Protein AF-A0A497DQ21-F1 (afdb_monomer_lite)

Secondary structure (DSSP, 8-state):
-HHHHHHHHHHIIIIIHHHTTTTSS-SSHHHHHHHHHHHHHHHHHHHS-----HHHHHHHHHHHHHHHHHHHGGGGGSSTT--HHHHHHHHHHHHHHHHHHHHHHHHHHHHTT--

Structure (mmCIF, N/CA/C/O backbone):
data_AF-A0A497DQ21-F1
#
_entry.id   AF-A0A497DQ21-F1
#
loop_
_atom_site.group_PDB
_atom_site.id
_atom_site.type_symbol
_atom_site.label_atom_id
_atom_site.label_alt_id
_atom_site.label_comp_id
_atom_site.label_asym_id
_atom_site.label_entity_id
_atom_site.label_seq_id
_atom_site.pdbx_PDB_ins_code
_atom_site.Cartn_x
_atom_site.Cartn_y
_atom_site.Cartn_z
_atom_site.occupancy
_atom_site.B_iso_or_equiv
_atom_site.auth_seq_id
_atom_site.auth_comp_id
_atom_site.auth_asym_id
_atom_site.auth_atom_id
_atom_site.pdbx_PDB_model_num
ATOM 1 N N . ARG A 1 1 ? -1.006 -3.015 -18.270 1.00 82.38 1 ARG A N 1
ATOM 2 C CA . ARG A 1 1 ? -0.574 -3.745 -17.048 1.00 82.38 1 ARG A CA 1
ATOM 3 C C . ARG A 1 1 ? -0.766 -2.904 -15.782 1.00 82.38 1 ARG A C 1
ATOM 5 O O . ARG A 1 1 ? -1.427 -3.389 -14.883 1.00 82.38 1 ARG A O 1
ATOM 12 N N . ALA A 1 2 ? -0.324 -1.639 -15.740 1.00 91.06 2 ALA A N 1
ATOM 13 C CA . ALA A 1 2 ? -0.552 -0.740 -14.593 1.00 91.06 2 ALA A CA 1
ATOM 14 C C . ALA A 1 2 ? -2.019 -0.663 -14.116 1.00 91.06 2 ALA A C 1
ATOM 16 O O . ALA A 1 2 ? -2.289 -0.788 -12.927 1.00 91.06 2 ALA A O 1
ATOM 17 N N . SER A 1 3 ? -2.972 -0.527 -15.046 1.00 93.12 3 SER A N 1
ATOM 18 C CA . SER A 1 3 ? -4.409 -0.536 -14.736 1.00 93.12 3 SER A CA 1
ATOM 19 C C . SER A 1 3 ? -4.869 -1.828 -14.059 1.00 93.12 3 SER A C 1
ATOM 21 O O . SER A 1 3 ? -5.661 -1.770 -13.130 1.00 93.12 3 SER A O 1
ATOM 23 N N . LEU A 1 4 ? -4.343 -2.982 -14.478 1.00 94.00 4 LEU A N 1
ATOM 24 C CA . LEU A 1 4 ? -4.663 -4.282 -13.888 1.00 94.00 4 LEU A CA 1
ATOM 25 C C . LEU A 1 4 ? -4.162 -4.359 -12.444 1.00 94.00 4 LEU A C 1
ATOM 27 O O . LEU A 1 4 ? -4.913 -4.773 -11.571 1.00 94.00 4 LEU A O 1
ATOM 31 N N . TYR A 1 5 ? -2.936 -3.906 -12.172 1.00 95.25 5 TYR A N 1
ATOM 32 C CA . TYR A 1 5 ? -2.379 -3.912 -10.814 1.00 95.25 5 TYR A CA 1
ATOM 33 C C . TYR A 1 5 ? -3.127 -2.959 -9.880 1.00 95.25 5 TYR A C 1
ATOM 35 O O . TYR A 1 5 ? -3.423 -3.326 -8.7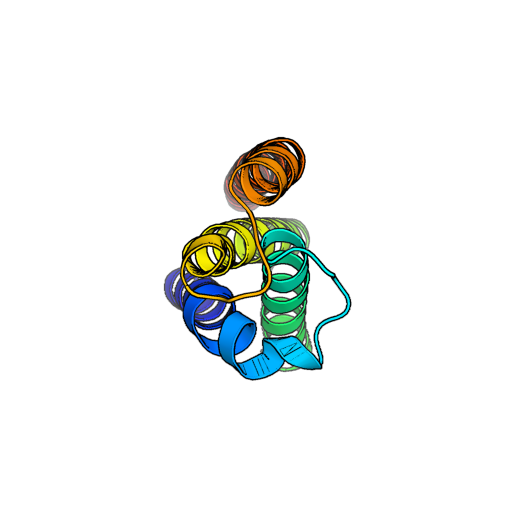46 1.00 95.25 5 TYR A O 1
ATOM 43 N N . LEU A 1 6 ? -3.506 -1.773 -10.369 1.00 96.31 6 LEU A N 1
ATOM 44 C CA . LEU A 1 6 ? -4.358 -0.852 -9.614 1.00 96.31 6 LEU A CA 1
ATOM 45 C C . LEU A 1 6 ? -5.749 -1.431 -9.357 1.00 96.31 6 LEU A C 1
ATOM 47 O O . LEU A 1 6 ? -6.236 -1.337 -8.235 1.00 96.31 6 LEU A O 1
ATOM 51 N N . LEU A 1 7 ? -6.377 -2.047 -10.362 1.00 97.50 7 LEU A N 1
ATOM 52 C CA . LEU A 1 7 ? -7.673 -2.707 -10.192 1.00 97.50 7 LEU A CA 1
ATOM 53 C C . LEU A 1 7 ? -7.579 -3.865 -9.198 1.00 97.50 7 LEU A C 1
ATOM 55 O O . LEU A 1 7 ? -8.448 -3.997 -8.346 1.00 97.50 7 LEU A O 1
ATOM 59 N N . ALA A 1 8 ? -6.515 -4.665 -9.249 1.00 96.62 8 ALA A N 1
ATOM 60 C CA . ALA A 1 8 ? -6.295 -5.748 -8.300 1.00 96.62 8 ALA A CA 1
ATOM 61 C C . ALA A 1 8 ? -6.118 -5.226 -6.866 1.00 96.62 8 ALA A C 1
ATOM 63 O O . ALA A 1 8 ? -6.749 -5.750 -5.951 1.00 96.62 8 ALA A O 1
ATOM 64 N N . ALA A 1 9 ? -5.336 -4.159 -6.670 1.00 97.12 9 ALA A N 1
ATOM 65 C CA . ALA A 1 9 ? -5.201 -3.494 -5.373 1.00 97.12 9 ALA A CA 1
ATOM 66 C C . ALA A 1 9 ? -6.538 -2.908 -4.887 1.00 97.12 9 ALA A C 1
ATOM 68 O O . ALA A 1 9 ? -6.913 -3.054 -3.724 1.00 97.12 9 ALA A O 1
ATOM 69 N N . TYR A 1 10 ? -7.305 -2.296 -5.791 1.00 97.69 10 TYR A N 1
ATOM 70 C CA . TYR A 1 10 ? -8.634 -1.783 -5.481 1.00 97.69 10 TYR A CA 1
ATOM 71 C C . TYR A 1 10 ? -9.575 -2.900 -5.018 1.00 97.69 10 TYR A C 1
ATOM 73 O O . TYR A 1 10 ? -10.154 -2.803 -3.938 1.00 97.69 10 TYR A O 1
ATOM 81 N N . ILE A 1 11 ? -9.678 -3.990 -5.788 1.00 97.19 11 ILE A N 1
ATOM 82 C CA . ILE A 1 11 ? -10.506 -5.155 -5.448 1.00 97.19 11 ILE A CA 1
ATOM 83 C C . ILE A 1 11 ? -10.036 -5.775 -4.124 1.00 97.19 11 ILE A C 1
ATOM 85 O O . ILE A 1 11 ? -10.858 -6.145 -3.282 1.00 97.19 11 ILE A O 1
ATOM 89 N N . SER A 1 12 ? -8.721 -5.829 -3.902 1.00 96.12 12 SER A N 1
ATOM 90 C CA . SER A 1 12 ? -8.131 -6.329 -2.663 1.00 96.12 12 SER A CA 1
ATOM 91 C C . SER A 1 12 ? -8.613 -5.556 -1.434 1.00 96.12 12 SER A C 1
ATOM 93 O O . SER A 1 12 ? -9.124 -6.150 -0.486 1.00 96.12 12 SER A O 1
ATOM 95 N N . GLY A 1 13 ? -8.480 -4.228 -1.445 1.00 93.81 13 GLY A N 1
ATOM 96 C CA . GLY A 1 13 ? -8.880 -3.392 -0.313 1.00 93.81 13 GLY A CA 1
ATOM 97 C C . GLY A 1 13 ? -10.391 -3.243 -0.158 1.00 93.81 13 GLY A C 1
ATOM 98 O O . GLY A 1 13 ? -10.907 -3.334 0.954 1.00 93.81 13 GLY A O 1
ATOM 99 N N . ALA A 1 14 ? -11.103 -3.027 -1.266 1.00 93.88 14 ALA A N 1
ATOM 100 C CA . ALA A 1 14 ? -12.527 -2.701 -1.250 1.00 93.88 14 ALA A CA 1
ATOM 101 C C . ALA A 1 14 ? -13.440 -3.928 -1.090 1.00 93.88 14 ALA A C 1
ATOM 103 O O . ALA A 1 14 ? -14.536 -3.782 -0.558 1.00 93.88 14 ALA A O 1
ATOM 104 N N . PHE A 1 15 ? -13.009 -5.122 -1.518 1.00 93.38 15 PHE A N 1
ATOM 105 C CA . PHE A 1 15 ? -13.854 -6.326 -1.506 1.00 93.38 15 PHE A CA 1
ATOM 106 C C . PHE A 1 15 ? -13.225 -7.496 -0.746 1.00 93.38 15 PHE A C 1
ATOM 108 O O . PHE A 1 15 ? -13.872 -8.056 0.135 1.00 93.38 15 PHE A O 1
ATOM 115 N N . LEU A 1 16 ? -11.969 -7.867 -1.024 1.00 90.94 16 LEU A N 1
ATOM 116 C CA . LEU A 1 16 ? -11.352 -9.012 -0.332 1.00 90.94 16 LEU A CA 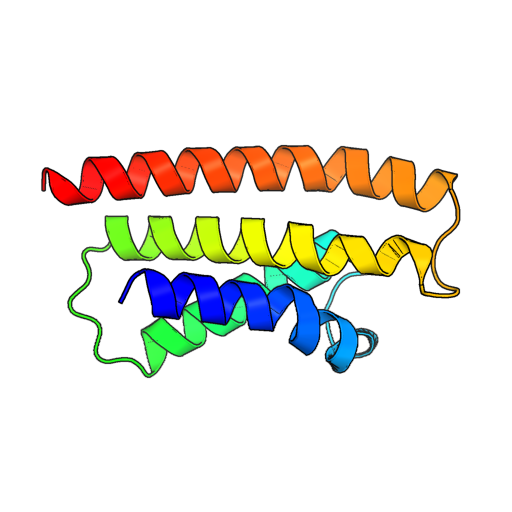1
ATOM 117 C C . LEU A 1 16 ? -11.110 -8.732 1.153 1.00 90.94 16 LEU A C 1
ATOM 119 O O . LEU A 1 16 ? -11.359 -9.603 1.980 1.00 90.94 16 LEU A O 1
ATOM 123 N N . SER A 1 17 ? -10.650 -7.530 1.506 1.00 90.94 17 SER A N 1
ATOM 124 C CA . SER A 1 17 ? -10.400 -7.161 2.902 1.00 90.94 17 SER A CA 1
ATOM 125 C C . SER A 1 17 ? -11.654 -7.266 3.789 1.00 90.94 17 SER A C 1
ATOM 127 O O . SER A 1 17 ? -11.562 -7.939 4.819 1.00 90.94 17 SER A O 1
ATOM 129 N N . PRO A 1 18 ? -12.829 -6.700 3.418 1.00 86.62 18 PRO A N 1
ATOM 130 C CA . PRO A 1 18 ? -14.066 -6.893 4.180 1.00 86.62 18 PRO A CA 1
ATOM 131 C C . PRO A 1 18 ? -14.603 -8.338 4.126 1.00 86.62 18 PRO A C 1
ATOM 133 O O . PRO A 1 18 ? -15.136 -8.827 5.121 1.00 86.62 18 PRO A O 1
ATOM 136 N N . LEU A 1 19 ? -14.433 -9.055 3.008 1.00 88.25 19 LEU A N 1
ATOM 137 C CA . LEU A 1 19 ? -14.876 -10.452 2.883 1.00 88.25 19 LEU A CA 1
ATOM 138 C C . LEU A 1 19 ? -14.078 -11.398 3.799 1.00 88.25 19 LEU A C 1
ATOM 140 O O . LEU A 1 19 ? -14.628 -12.339 4.366 1.00 88.25 19 LEU A O 1
ATOM 144 N N . LEU A 1 20 ? -12.781 -11.131 3.970 1.00 83.88 20 LEU A N 1
ATOM 145 C CA . LEU A 1 20 ? -11.843 -11.957 4.737 1.00 83.88 20 LEU A CA 1
ATOM 146 C C . LEU A 1 20 ? -11.562 -11.406 6.143 1.00 83.88 20 LEU A C 1
ATOM 148 O O . LEU A 1 20 ? -10.578 -11.797 6.776 1.00 83.88 20 LEU A O 1
ATOM 152 N N . LEU A 1 21 ? -12.416 -10.519 6.669 1.00 73.19 21 LEU A N 1
ATOM 153 C CA . LEU A 1 21 ? -12.221 -9.911 7.991 1.00 73.19 21 LEU A CA 1
ATOM 154 C C . LEU A 1 21 ? -11.921 -10.905 9.123 1.00 73.19 21 LEU A C 1
ATOM 156 O O . LEU A 1 21 ? -11.041 -10.566 9.918 1.00 73.19 21 LEU A O 1
ATOM 160 N N . PRO A 1 22 ? -12.580 -12.075 9.257 1.00 76.38 22 PRO A N 1
ATOM 161 C CA . PRO A 1 22 ? -12.265 -12.992 10.352 1.00 76.38 22 PRO A CA 1
ATOM 162 C C . PRO A 1 22 ? -10.926 -13.723 10.179 1.00 76.38 22 PRO A C 1
ATOM 164 O O . PRO A 1 22 ? -10.372 -14.190 11.168 1.00 76.38 22 PRO A O 1
ATOM 167 N N . LEU A 1 23 ? -10.393 -13.813 8.955 1.00 81.62 23 LEU A N 1
ATOM 168 C CA . LEU A 1 23 ? -9.177 -14.578 8.662 1.00 81.62 23 LEU A CA 1
ATOM 169 C C . LEU A 1 23 ? -7.903 -13.721 8.654 1.00 81.62 23 LEU A C 1
ATOM 171 O O . LEU A 1 23 ? -6.815 -14.248 8.878 1.00 81.62 23 LEU A O 1
ATOM 175 N N . LEU A 1 24 ? -8.001 -12.418 8.369 1.00 79.81 24 LEU A N 1
ATOM 176 C CA . LEU A 1 24 ? -6.812 -11.581 8.191 1.00 79.81 24 LEU A CA 1
ATOM 177 C C . LEU A 1 24 ? -6.137 -11.221 9.531 1.00 79.81 24 LEU A C 1
ATOM 179 O O . LEU A 1 24 ? -6.815 -10.778 10.464 1.00 79.81 24 LEU A O 1
ATOM 183 N N . PRO A 1 25 ? -4.795 -11.327 9.621 1.00 74.38 25 PRO A N 1
ATOM 184 C CA . PRO A 1 25 ? -4.055 -11.295 10.882 1.00 74.38 25 PRO A CA 1
ATOM 185 C C . PRO A 1 25 ? -3.816 -9.871 11.406 1.00 74.38 25 PRO A C 1
ATOM 187 O O . PRO A 1 25 ? -2.682 -9.476 11.615 1.00 74.38 25 PRO A O 1
ATOM 190 N N . PHE A 1 26 ? -4.858 -9.071 11.630 1.00 82.50 26 PHE A N 1
ATOM 191 C CA . PHE A 1 26 ? -4.756 -7.764 12.295 1.00 82.50 26 PHE A CA 1
ATOM 192 C C . PHE A 1 26 ? -6.080 -7.404 12.966 1.00 82.50 26 PHE A C 1
ATOM 194 O O . PHE A 1 26 ? -7.146 -7.771 12.487 1.00 82.50 26 PHE A O 1
ATOM 201 N N . ARG A 1 27 ? -6.041 -6.644 14.065 1.00 81.94 27 ARG A N 1
ATOM 202 C CA . ARG A 1 27 ? -7.272 -6.086 14.657 1.00 81.94 27 ARG A CA 1
ATOM 203 C C . ARG A 1 27 ? -7.810 -4.896 13.858 1.00 81.94 27 ARG A C 1
ATOM 205 O O . ARG A 1 27 ? -9.016 -4.741 13.737 1.00 81.94 27 ARG A O 1
ATOM 212 N N . HIS A 1 28 ? -6.907 -4.094 13.303 1.00 87.56 28 HIS A N 1
ATOM 213 C CA . HIS A 1 28 ? -7.202 -2.859 12.579 1.00 87.56 28 HIS A CA 1
ATOM 214 C C . HIS A 1 28 ? -7.470 -3.129 11.092 1.00 87.56 28 HIS A C 1
ATOM 216 O O . HIS A 1 28 ? -6.776 -3.946 10.478 1.00 87.56 28 HIS A O 1
ATOM 222 N N . PHE A 1 29 ? -8.423 -2.411 10.500 1.00 90.88 29 PHE A N 1
ATOM 223 C CA . PHE A 1 29 ? -8.754 -2.504 9.077 1.00 90.88 29 PHE A CA 1
ATOM 224 C C . PHE A 1 29 ? -7.576 -2.118 8.179 1.00 90.88 29 PHE A C 1
ATOM 226 O O . PHE A 1 29 ? -7.309 -2.829 7.209 1.00 90.88 29 PHE A O 1
ATOM 233 N N . GLY A 1 30 ? -6.822 -1.069 8.516 1.00 91.88 30 GLY A N 1
ATOM 234 C CA . GLY A 1 30 ? -5.651 -0.633 7.751 1.00 91.88 30 GLY A CA 1
ATOM 235 C C . GLY A 1 30 ? -4.587 -1.728 7.632 1.00 91.88 30 GLY A C 1
ATOM 236 O O . GLY A 1 30 ? -4.045 -1.954 6.548 1.00 91.88 30 GLY A O 1
ATOM 237 N N . GLY A 1 31 ? -4.353 -2.487 8.707 1.00 92.81 31 GLY A N 1
ATOM 238 C CA . GLY A 1 31 ? -3.432 -3.629 8.700 1.00 92.81 31 GLY A CA 1
ATOM 239 C C . GLY A 1 31 ? -3.938 -4.788 7.842 1.00 92.81 31 GLY A C 1
ATOM 240 O O . GLY A 1 31 ? -3.185 -5.344 7.044 1.00 92.81 31 GLY A O 1
ATOM 241 N N . LYS A 1 32 ? -5.236 -5.108 7.933 1.00 92.94 32 LYS A N 1
ATOM 242 C CA . LYS A 1 32 ? -5.866 -6.123 7.072 1.00 92.94 32 LYS A CA 1
ATOM 243 C C . LYS A 1 32 ? -5.767 -5.750 5.594 1.00 92.94 32 LYS A C 1
ATOM 245 O O . LYS A 1 32 ? -5.474 -6.609 4.764 1.00 92.94 32 LYS A O 1
ATOM 250 N N . GLY A 1 33 ? -5.969 -4.476 5.268 1.00 94.94 33 GLY A N 1
ATOM 251 C CA . GLY A 1 33 ? -5.851 -3.978 3.904 1.00 94.94 33 GLY A CA 1
ATOM 252 C C . GLY A 1 33 ? -4.420 -4.058 3.371 1.00 94.94 33 GLY A C 1
ATOM 253 O O . GLY A 1 33 ? -4.244 -4.548 2.258 1.00 94.94 33 GLY A O 1
ATOM 254 N N . LEU A 1 34 ? -3.402 -3.708 4.176 1.00 95.94 34 LEU A N 1
ATOM 255 C CA . LEU A 1 34 ? -1.985 -3.893 3.809 1.00 95.94 34 LEU A CA 1
ATOM 256 C C . LEU A 1 34 ? -1.691 -5.348 3.438 1.00 95.94 34 LEU A C 1
ATOM 258 O O . LEU A 1 34 ? -1.184 -5.617 2.351 1.00 95.94 34 LEU A O 1
ATOM 262 N N . VAL A 1 35 ? -2.057 -6.283 4.322 1.00 95.25 35 VAL A N 1
ATOM 263 C CA . VAL A 1 35 ? -1.840 -7.717 4.090 1.00 95.25 35 VAL A CA 1
ATOM 264 C C . VAL A 1 35 ? -2.556 -8.172 2.829 1.00 95.25 35 VAL A C 1
ATOM 266 O O . VAL A 1 35 ? -1.940 -8.830 1.997 1.00 95.25 35 VAL A O 1
ATOM 269 N N . SER A 1 36 ? -3.825 -7.792 2.650 1.00 95.81 36 SER A N 1
ATOM 270 C CA . SER A 1 36 ? -4.578 -8.171 1.452 1.00 95.81 36 SER A CA 1
ATOM 271 C C . SER A 1 36 ? -3.883 -7.686 0.174 1.00 95.81 36 SER A C 1
ATOM 273 O O . SER A 1 36 ? -3.644 -8.489 -0.724 1.00 95.81 36 SER A O 1
ATOM 275 N N . GLY A 1 37 ? -3.471 -6.412 0.123 1.00 96.62 37 GLY A N 1
ATOM 276 C CA . GLY A 1 37 ? -2.851 -5.820 -1.061 1.00 96.62 37 GLY A CA 1
ATOM 277 C C . GLY A 1 37 ? -1.508 -6.456 -1.406 1.00 96.62 37 GLY A C 1
ATOM 278 O O . GLY A 1 37 ? -1.222 -6.702 -2.581 1.00 96.62 37 GLY A O 1
ATOM 279 N N . PHE A 1 38 ? -0.702 -6.766 -0.389 1.00 97.00 38 PHE A N 1
ATOM 280 C CA . PHE A 1 38 ? 0.567 -7.471 -0.562 1.00 97.00 38 PHE A CA 1
ATOM 281 C C . PHE A 1 38 ? 0.378 -8.915 -1.010 1.00 97.00 38 PHE A C 1
ATOM 283 O O . PHE A 1 38 ? 1.091 -9.361 -1.905 1.00 97.00 38 PHE A O 1
ATOM 290 N N . LEU A 1 39 ? -0.593 -9.631 -0.440 1.00 95.50 39 LEU A N 1
ATOM 291 C CA . LEU A 1 39 ? -0.898 -10.998 -0.851 1.00 95.50 39 LEU A CA 1
ATOM 292 C C . LEU A 1 39 ? -1.396 -11.040 -2.294 1.00 95.50 39 LEU A C 1
ATOM 294 O O . LEU A 1 39 ? -0.861 -11.802 -3.090 1.00 95.50 39 LEU A O 1
ATOM 298 N N . VAL A 1 40 ? -2.363 -10.194 -2.661 1.00 96.06 40 VAL A N 1
ATOM 299 C CA . VAL A 1 40 ? -2.908 -10.158 -4.027 1.00 96.06 40 VAL A CA 1
ATOM 300 C C . VAL A 1 40 ? -1.820 -9.817 -5.040 1.00 96.06 40 VAL A C 1
ATOM 302 O O . VAL A 1 40 ? -1.695 -10.505 -6.052 1.00 96.06 40 VAL A O 1
ATOM 305 N N . PHE A 1 41 ? -0.987 -8.809 -4.768 1.00 96.81 41 PHE A N 1
ATOM 306 C CA . PHE A 1 41 ? 0.106 -8.483 -5.682 1.00 96.81 41 PHE A CA 1
ATOM 307 C C . PHE A 1 41 ? 1.195 -9.567 -5.705 1.00 96.81 41 PHE A C 1
ATOM 309 O O . PHE A 1 41 ? 1.705 -9.895 -6.772 1.00 96.81 41 PHE A O 1
ATOM 316 N N . GLY A 1 42 ? 1.499 -10.192 -4.565 1.00 95.88 42 GLY A N 1
ATOM 317 C CA . GLY A 1 42 ? 2.406 -11.338 -4.494 1.00 95.88 42 GLY A CA 1
ATOM 318 C C . GLY A 1 42 ? 1.920 -12.524 -5.330 1.00 95.88 42 GLY A C 1
ATOM 319 O O . GLY A 1 42 ? 2.707 -13.111 -6.063 1.00 95.88 42 GLY A O 1
ATOM 320 N N . LEU A 1 43 ? 0.619 -12.830 -5.311 1.00 95.19 43 LEU A N 1
ATOM 321 C CA . LEU A 1 43 ? 0.029 -13.859 -6.176 1.00 95.19 43 LEU A CA 1
ATOM 322 C C . LEU A 1 43 ? 0.146 -13.487 -7.660 1.00 95.19 43 LEU A C 1
ATOM 324 O O . LEU A 1 43 ? 0.448 -14.351 -8.480 1.00 95.19 43 LEU A O 1
ATOM 328 N N . ILE A 1 44 ? -0.033 -12.210 -8.012 1.00 94.75 44 ILE A N 1
ATOM 329 C CA . ILE A 1 44 ? 0.187 -11.733 -9.386 1.00 94.75 44 ILE A CA 1
ATOM 330 C C . ILE A 1 44 ? 1.642 -11.947 -9.814 1.00 94.75 44 ILE A C 1
ATOM 332 O O . ILE A 1 44 ? 1.862 -12.342 -10.952 1.00 94.75 44 ILE A O 1
ATOM 336 N N . LEU A 1 45 ? 2.622 -11.730 -8.934 1.00 94.25 45 LEU A N 1
ATOM 337 C CA . LEU A 1 45 ? 4.033 -11.990 -9.247 1.00 94.25 45 LEU A CA 1
ATOM 338 C C . LEU A 1 45 ? 4.357 -13.488 -9.341 1.00 94.25 45 LEU A C 1
ATOM 340 O O . LEU A 1 45 ? 5.178 -13.879 -10.162 1.00 94.25 45 LEU A O 1
ATOM 344 N N . LEU A 1 46 ? 3.734 -14.326 -8.506 1.00 93.38 46 LEU A N 1
ATOM 345 C CA . LEU A 1 46 ? 3.989 -15.771 -8.480 1.00 93.38 46 LEU A CA 1
ATOM 346 C C . LEU A 1 46 ? 3.389 -16.504 -9.685 1.00 93.38 46 LEU A C 1
ATOM 348 O O . LEU A 1 46 ? 3.999 -17.435 -10.202 1.00 93.38 46 LEU A O 1
ATOM 352 N N . PHE A 1 47 ? 2.186 -16.110 -10.107 1.00 92.00 47 PHE A N 1
ATOM 353 C CA . PHE A 1 47 ? 1.443 -16.796 -11.171 1.00 92.00 47 PHE A CA 1
ATOM 354 C C . PHE A 1 47 ? 1.405 -16.018 -12.486 1.00 92.00 47 PHE A C 1
ATOM 356 O O . PHE A 1 47 ? 1.129 -16.589 -13.541 1.00 92.00 47 PHE A O 1
ATOM 363 N N . GLY A 1 48 ? 1.650 -14.711 -12.444 1.00 85.31 48 GLY A N 1
ATOM 364 C CA . GLY A 1 48 ? 1.735 -13.880 -13.632 1.00 85.31 48 GLY A CA 1
ATOM 365 C C . GLY A 1 48 ? 3.117 -13.989 -14.254 1.00 85.31 48 GLY A C 1
ATOM 366 O O . GLY A 1 48 ? 4.128 -13.775 -13.594 1.00 85.31 48 GLY A O 1
ATOM 367 N N . ASN A 1 49 ? 3.168 -14.263 -15.555 1.00 77.44 49 ASN A N 1
ATOM 368 C CA . ASN A 1 49 ? 4.415 -14.177 -16.304 1.00 77.44 49 ASN A CA 1
ATOM 369 C C . ASN A 1 49 ? 4.755 -12.690 -16.523 1.00 77.44 49 ASN A C 1
ATOM 371 O O . ASN A 1 49 ? 4.307 -12.055 -17.486 1.00 77.44 49 ASN A O 1
ATOM 375 N N . THR A 1 50 ? 5.423 -12.089 -15.535 1.00 77.81 50 THR A N 1
ATOM 376 C CA . THR A 1 50 ? 5.716 -10.656 -15.507 1.00 77.81 50 THR A CA 1
ATOM 377 C C . THR A 1 50 ? 7.172 -10.381 -15.859 1.00 77.81 50 THR A C 1
ATOM 379 O O . THR A 1 50 ? 8.047 -10.487 -15.004 1.00 77.81 50 THR A O 1
ATOM 382 N N . ASP A 1 51 ? 7.415 -9.901 -17.079 1.00 85.00 51 ASP A N 1
ATOM 383 C CA . ASP A 1 51 ? 8.674 -9.240 -17.454 1.00 85.00 51 ASP A CA 1
ATOM 384 C C . ASP A 1 51 ? 8.746 -7.846 -16.807 1.00 85.00 51 ASP A C 1
ATOM 386 O O . ASP A 1 51 ? 8.525 -6.817 -17.450 1.00 85.00 51 ASP A O 1
ATOM 390 N N . MET A 1 52 ? 8.925 -7.799 -15.488 1.00 88.25 52 MET A N 1
ATOM 391 C CA . MET A 1 52 ? 9.050 -6.558 -14.721 1.00 88.25 52 MET A CA 1
ATOM 392 C C . MET A 1 52 ? 10.437 -6.482 -14.100 1.00 88.25 52 MET A C 1
ATOM 394 O O . MET A 1 52 ? 10.962 -7.475 -13.608 1.00 88.25 52 MET A O 1
ATOM 398 N N . SER A 1 53 ? 11.027 -5.289 -14.080 1.00 93.31 53 SER A N 1
ATOM 399 C CA . SER A 1 53 ? 12.236 -5.062 -13.292 1.00 93.31 53 SER A CA 1
ATOM 400 C C . SER A 1 53 ? 11.927 -5.221 -11.799 1.00 93.31 53 SER A C 1
ATOM 402 O O . SER A 1 53 ? 10.802 -4.975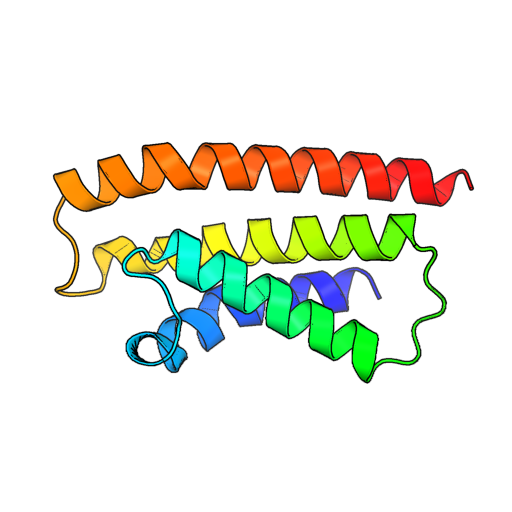 -11.350 1.00 93.31 53 SER A O 1
ATOM 404 N N . ILE A 1 54 ? 12.943 -5.559 -11.004 1.00 93.75 54 ILE A N 1
ATOM 405 C CA . ILE A 1 54 ? 12.816 -5.667 -9.542 1.00 93.75 54 ILE A CA 1
ATOM 406 C C . ILE A 1 54 ? 12.297 -4.350 -8.939 1.00 93.75 54 ILE A C 1
ATOM 408 O O . ILE A 1 54 ? 11.446 -4.370 -8.051 1.00 93.75 54 ILE A O 1
ATOM 412 N N . LEU A 1 55 ? 12.740 -3.198 -9.461 1.00 95.06 55 LEU A N 1
ATOM 413 C CA . LEU A 1 55 ? 12.260 -1.887 -9.010 1.00 95.06 55 LEU A CA 1
ATOM 414 C C . LEU A 1 55 ? 10.769 -1.698 -9.300 1.00 95.06 55 LEU A C 1
ATOM 416 O O . LEU A 1 55 ? 10.038 -1.236 -8.427 1.00 95.06 55 LEU A O 1
ATOM 420 N N . SER A 1 56 ? 10.303 -2.085 -10.491 1.00 95.31 56 SER A N 1
ATOM 421 C CA . SER A 1 56 ? 8.876 -2.057 -10.826 1.00 95.31 56 SER A CA 1
ATOM 422 C C . SER A 1 56 ? 8.061 -3.005 -9.945 1.00 95.31 56 SER A C 1
ATOM 424 O O . SER A 1 56 ? 6.964 -2.638 -9.525 1.00 95.31 56 SER A O 1
ATOM 426 N N . MET A 1 57 ? 8.576 -4.199 -9.633 1.00 95.75 57 MET A N 1
ATOM 427 C CA . MET A 1 57 ? 7.905 -5.131 -8.719 1.00 95.75 57 MET A CA 1
ATOM 428 C C . MET A 1 57 ? 7.762 -4.529 -7.316 1.00 95.75 57 MET A C 1
ATOM 430 O O . MET A 1 57 ? 6.658 -4.500 -6.776 1.00 95.75 57 MET A O 1
ATOM 434 N N . LEU A 1 58 ? 8.843 -3.983 -6.750 1.00 97.06 58 LEU A N 1
ATOM 435 C CA . LEU A 1 58 ? 8.816 -3.330 -5.436 1.00 97.06 58 LEU A CA 1
ATOM 436 C C . LEU A 1 58 ? 7.894 -2.105 -5.422 1.00 97.06 58 LEU A C 1
ATOM 438 O O . LEU A 1 58 ? 7.120 -1.929 -4.482 1.00 97.06 58 LEU A O 1
ATOM 442 N N . ALA A 1 59 ? 7.927 -1.293 -6.481 1.00 97.31 59 ALA A N 1
ATOM 443 C CA . ALA A 1 59 ? 7.058 -0.134 -6.628 1.00 97.31 59 ALA A CA 1
ATOM 444 C C . ALA A 1 59 ? 5.576 -0.517 -6.544 1.00 97.31 59 ALA A C 1
ATOM 446 O O . ALA A 1 59 ? 4.821 0.037 -5.742 1.00 97.31 59 ALA A O 1
ATOM 447 N N . TRP A 1 60 ? 5.164 -1.498 -7.349 1.00 97.38 60 TRP A N 1
ATOM 448 C CA . TRP A 1 60 ? 3.778 -1.955 -7.383 1.00 97.38 60 TRP A CA 1
ATOM 449 C C . TRP A 1 60 ? 3.367 -2.719 -6.126 1.00 97.38 60 TRP A C 1
ATOM 451 O O . TRP A 1 60 ? 2.216 -2.596 -5.710 1.00 97.38 60 TRP A O 1
ATOM 461 N N . PHE A 1 61 ? 4.292 -3.426 -5.472 1.00 97.81 61 PHE A N 1
ATOM 462 C CA . PHE A 1 61 ? 4.042 -4.050 -4.174 1.00 97.81 61 PHE A CA 1
ATOM 463 C C . PHE A 1 61 ? 3.676 -2.996 -3.119 1.00 97.81 61 PHE A C 1
ATOM 465 O O . PHE A 1 61 ? 2.630 -3.111 -2.477 1.00 97.81 61 PHE A O 1
ATOM 472 N N . LEU A 1 62 ? 4.465 -1.918 -3.006 1.00 98.31 62 LEU A N 1
ATOM 473 C CA . LEU A 1 62 ? 4.199 -0.813 -2.076 1.00 98.31 62 LEU A CA 1
ATOM 474 C C . LEU A 1 62 ? 2.895 -0.073 -2.400 1.00 98.31 62 LEU A C 1
ATOM 476 O O . LEU A 1 62 ? 2.081 0.152 -1.501 1.00 98.31 62 LEU A O 1
ATOM 480 N N . ILE A 1 63 ? 2.663 0.255 -3.677 1.00 98.31 63 ILE A N 1
ATOM 481 C CA . ILE A 1 63 ? 1.425 0.914 -4.124 1.00 98.31 63 ILE A CA 1
ATOM 482 C C . ILE A 1 63 ? 0.208 0.035 -3.811 1.00 98.31 63 ILE A C 1
ATOM 484 O O . ILE A 1 63 ? -0.786 0.539 -3.290 1.00 98.31 63 ILE A O 1
ATOM 488 N N . SER A 1 64 ? 0.286 -1.273 -4.080 1.00 97.94 64 SER A N 1
ATOM 489 C CA . SER A 1 64 ? -0.815 -2.207 -3.821 1.00 97.94 64 SER A CA 1
ATOM 490 C C . SER A 1 64 ? -1.190 -2.245 -2.341 1.00 97.94 64 SER A C 1
ATOM 492 O O . SER A 1 64 ? -2.372 -2.143 -1.999 1.00 97.94 64 SER A O 1
ATOM 494 N N . GLY A 1 65 ? -0.191 -2.322 -1.455 1.00 98.00 65 GLY A N 1
ATOM 495 C CA . GLY A 1 65 ? -0.409 -2.245 -0.012 1.00 98.00 65 GLY A CA 1
ATOM 496 C C . GLY A 1 65 ? -1.060 -0.928 0.406 1.00 98.00 65 GLY A C 1
ATOM 497 O O . GLY A 1 65 ? -2.080 -0.947 1.095 1.00 98.00 65 GLY A O 1
ATOM 498 N N . ALA A 1 66 ? -0.518 0.208 -0.044 1.00 98.38 66 ALA A N 1
ATOM 499 C CA . ALA A 1 66 ? -1.034 1.534 0.301 1.00 98.38 66 ALA A CA 1
ATOM 500 C C . ALA A 1 66 ? -2.503 1.715 -0.116 1.00 98.38 66 ALA A C 1
ATOM 502 O O . ALA A 1 66 ? -3.340 2.074 0.713 1.00 98.38 66 ALA A O 1
ATOM 503 N N . VAL A 1 67 ? -2.824 1.405 -1.377 1.00 98.25 67 VAL A N 1
ATOM 504 C CA . VAL A 1 67 ? -4.184 1.522 -1.928 1.00 98.25 67 VAL A CA 1
ATOM 505 C C . VAL A 1 67 ? -5.148 0.592 -1.195 1.00 98.25 67 VAL A C 1
ATOM 507 O O . VAL A 1 67 ? -6.209 1.030 -0.751 1.00 98.25 67 VAL A O 1
ATOM 510 N N . SER A 1 68 ? -4.769 -0.674 -1.010 1.00 97.75 68 SER A N 1
ATOM 511 C CA . SER A 1 68 ? -5.637 -1.662 -0.359 1.00 97.75 68 SER A CA 1
ATOM 512 C C . SER A 1 68 ? -5.898 -1.321 1.110 1.00 97.75 68 SER A C 1
ATOM 514 O O . SER A 1 68 ? -7.020 -1.462 1.591 1.00 97.75 68 SER A O 1
ATOM 516 N N . SER A 1 69 ? -4.869 -0.845 1.818 1.00 96.81 69 SER A N 1
ATOM 517 C CA . SER A 1 69 ? -4.947 -0.393 3.211 1.00 96.81 69 SER A CA 1
ATOM 518 C C . SER A 1 69 ? -5.839 0.831 3.381 1.00 96.81 69 SER A C 1
ATOM 520 O O . SER A 1 69 ? -6.658 0.874 4.296 1.00 96.81 69 SER A O 1
ATOM 522 N N . TYR A 1 70 ? -5.720 1.809 2.485 1.00 96.75 70 TYR A N 1
ATOM 523 C CA . TYR A 1 70 ? -6.572 2.992 2.523 1.00 96.75 70 TYR A CA 1
ATOM 524 C C . TYR A 1 70 ? -8.040 2.632 2.259 1.00 96.75 70 TYR A C 1
ATOM 526 O O . TYR A 1 70 ? -8.935 3.072 2.978 1.00 96.75 70 TYR A O 1
ATOM 534 N N . LEU A 1 71 ? -8.294 1.773 1.267 1.00 95.81 71 LEU A N 1
ATOM 535 C CA . LEU A 1 71 ? -9.652 1.355 0.924 1.00 95.81 71 LEU A CA 1
ATOM 536 C C . LEU A 1 71 ? -10.311 0.527 2.026 1.00 95.81 71 LEU A C 1
ATOM 538 O O . LEU A 1 71 ? -11.485 0.756 2.316 1.00 95.81 71 LEU A O 1
ATOM 542 N N . SER A 1 72 ? -9.575 -0.385 2.671 1.00 94.06 72 SER A N 1
ATOM 543 C CA . SER A 1 72 ? -10.127 -1.188 3.768 1.00 94.06 72 SER A CA 1
ATOM 544 C C . SER A 1 72 ? -10.511 -0.328 4.976 1.00 94.06 72 SER A C 1
ATOM 546 O O . SER A 1 72 ? -11.457 -0.655 5.694 1.00 94.06 72 SER A O 1
ATOM 548 N N . MET A 1 73 ? -9.831 0.803 5.192 1.00 93.50 73 MET A N 1
ATOM 549 C CA . MET A 1 73 ? -10.157 1.720 6.282 1.00 93.50 73 MET A CA 1
ATOM 550 C C . MET A 1 73 ? -11.510 2.417 6.113 1.00 93.50 73 MET A C 1
ATOM 552 O O . MET A 1 73 ? -12.066 2.871 7.112 1.00 93.50 73 MET A O 1
ATOM 556 N N . ASN A 1 74 ? -12.110 2.422 4.918 1.00 91.50 74 ASN A N 1
ATOM 557 C CA . ASN A 1 74 ? -13.483 2.911 4.743 1.00 91.50 74 ASN A CA 1
ATOM 558 C C . ASN A 1 74 ? -14.520 2.054 5.496 1.00 91.50 74 ASN A C 1
ATOM 560 O O . ASN A 1 74 ? -15.615 2.527 5.787 1.00 91.50 74 ASN A O 1
ATOM 564 N N . PHE A 1 75 ? -14.169 0.823 5.884 1.00 87.94 75 PHE A N 1
ATOM 565 C CA . PHE A 1 75 ? -15.037 -0.058 6.673 1.00 87.94 75 PHE A CA 1
ATOM 566 C C . PHE A 1 75 ? -14.901 0.140 8.193 1.00 87.94 75 PHE A C 1
ATOM 568 O O . PHE A 1 75 ? -15.679 -0.438 8.954 1.00 87.94 75 PHE A O 1
ATOM 575 N N . THR A 1 76 ? -13.986 1.006 8.653 1.00 83.50 76 THR A N 1
ATOM 576 C CA . THR A 1 76 ? -13.806 1.330 10.084 1.00 83.50 76 THR A CA 1
ATOM 577 C C . THR A 1 76 ? -15.025 2.002 10.728 1.00 83.50 76 THR A C 1
ATOM 579 O O . THR A 1 76 ? -15.071 2.084 11.948 1.00 83.50 76 THR A O 1
ATOM 582 N N . GLY A 1 77 ? -16.023 2.455 9.959 1.00 70.25 77 GLY A N 1
ATOM 583 C CA . GLY A 1 77 ? -17.297 2.990 10.471 1.00 70.25 77 GLY A CA 1
ATOM 584 C C . GLY A 1 77 ? -18.517 2.088 10.247 1.00 70.25 77 GLY A C 1
ATOM 585 O O . GLY A 1 77 ? -19.600 2.404 10.728 1.00 70.25 77 GLY A O 1
ATOM 586 N N . ALA A 1 78 ? -18.361 0.977 9.522 1.00 70.94 78 ALA A N 1
ATOM 587 C CA . ALA A 1 78 ? -19.462 0.098 9.114 1.00 70.94 78 ALA A CA 1
ATOM 588 C C . ALA A 1 78 ? -19.571 -1.178 9.968 1.00 70.94 78 ALA A C 1
ATOM 590 O O . ALA A 1 78 ? -20.410 -2.035 9.705 1.00 70.94 78 ALA A O 1
ATOM 591 N N . SER A 1 79 ? -18.707 -1.330 10.976 1.00 64.69 79 SER A N 1
ATOM 592 C CA . SER A 1 79 ? -18.618 -2.539 11.794 1.00 64.69 79 SER A CA 1
ATOM 593 C C . SER A 1 79 ? -18.745 -2.226 13.281 1.00 64.69 79 SER A C 1
ATOM 595 O O . SER A 1 79 ? -18.370 -1.147 13.732 1.00 64.69 79 SER A O 1
ATOM 597 N N . THR A 1 80 ? -19.206 -3.197 14.066 1.00 65.94 80 THR A N 1
ATOM 598 C CA . THR A 1 80 ? -19.310 -3.090 15.532 1.00 65.94 80 THR A CA 1
ATOM 599 C C . THR A 1 80 ? -17.953 -3.161 16.249 1.00 65.94 80 THR A C 1
ATOM 601 O O . THR A 1 80 ? -17.907 -3.167 17.477 1.00 65.94 80 THR A O 1
ATOM 604 N N . TYR A 1 81 ? -16.842 -3.237 15.505 1.00 59.88 81 TYR A N 1
ATOM 605 C CA . TYR A 1 81 ? -15.500 -3.456 16.050 1.00 59.88 81 TYR A CA 1
ATOM 606 C C . TYR A 1 81 ? -14.783 -2.174 16.494 1.00 59.88 81 TYR A C 1
ATOM 608 O O . TYR A 1 81 ? -13.729 -2.262 17.126 1.00 59.88 81 TYR A O 1
ATOM 616 N N . THR A 1 82 ? -15.307 -0.992 16.169 1.00 70.19 82 THR A N 1
ATOM 617 C CA . THR A 1 82 ? -14.569 0.272 16.296 1.00 70.19 82 THR A CA 1
ATOM 618 C C . THR A 1 82 ? -15.376 1.357 17.008 1.00 70.19 82 THR A C 1
ATOM 620 O O . THR A 1 82 ? -16.568 1.547 16.792 1.00 70.19 82 THR A O 1
ATOM 623 N N . SER A 1 83 ? -14.689 2.114 17.865 1.00 80.94 83 SER A N 1
ATOM 624 C CA . SER A 1 83 ? -15.166 3.370 18.452 1.00 80.94 83 SER A CA 1
ATOM 625 C C . SER A 1 83 ? -14.427 4.552 17.818 1.00 80.94 83 SER A C 1
ATOM 627 O O . SER A 1 83 ? -13.340 4.377 17.267 1.00 80.94 83 SER A O 1
ATOM 629 N N . LEU A 1 84 ? -14.952 5.776 17.941 1.00 84.12 84 LEU A N 1
ATOM 630 C CA . LEU A 1 84 ? -14.300 6.995 17.427 1.00 84.12 84 LEU A CA 1
ATOM 631 C C . LEU A 1 84 ? -12.834 7.141 17.879 1.00 84.12 84 LEU A C 1
ATOM 633 O O . LEU A 1 84 ? -11.972 7.535 17.091 1.00 84.12 84 LEU A O 1
ATOM 637 N N . SER A 1 85 ? -12.530 6.801 19.135 1.00 87.44 85 SER A N 1
ATOM 638 C CA . SER A 1 85 ? -11.161 6.829 19.663 1.00 87.44 85 SER A CA 1
ATOM 639 C C . SER A 1 85 ? -10.283 5.722 19.070 1.00 87.44 85 SER A C 1
ATOM 641 O O . SER A 1 85 ? -9.108 5.965 18.786 1.00 87.44 85 SER A O 1
ATOM 643 N N . GLY A 1 86 ? -10.852 4.538 18.821 1.00 87.62 86 GLY A N 1
ATOM 644 C CA . GLY A 1 86 ? -10.187 3.439 18.122 1.00 87.62 86 GLY A CA 1
ATOM 645 C C . 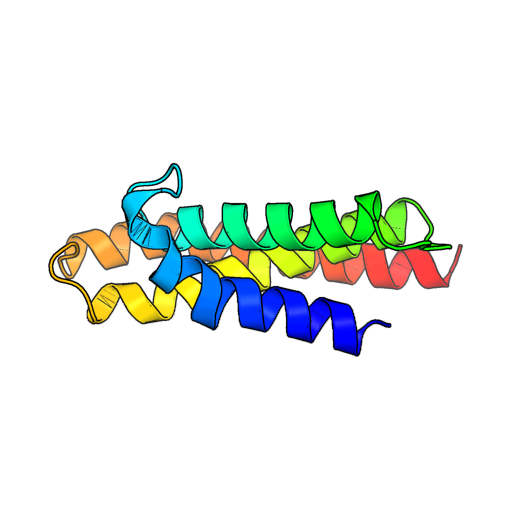GLY A 1 86 ? -9.821 3.805 16.684 1.00 87.62 86 GLY A C 1
ATOM 646 O O . GLY A 1 86 ? -8.660 3.663 16.301 1.00 87.62 86 GLY A O 1
ATOM 647 N N . VAL A 1 87 ? -10.769 4.370 15.928 1.00 89.94 87 VAL A N 1
ATOM 648 C CA . VAL A 1 87 ? -10.535 4.813 14.542 1.00 89.94 87 VAL A CA 1
ATOM 649 C C . VAL A 1 87 ? -9.467 5.902 14.490 1.00 89.94 87 VAL A C 1
ATOM 651 O O . VAL A 1 87 ? -8.548 5.815 13.682 1.00 89.94 87 VAL A O 1
ATOM 654 N N . ARG A 1 88 ? -9.505 6.893 15.393 1.00 90.88 88 ARG A N 1
ATOM 655 C CA . ARG A 1 88 ? -8.467 7.938 15.441 1.00 90.88 88 ARG A CA 1
ATOM 656 C C . ARG A 1 88 ? -7.072 7.350 15.674 1.00 90.88 88 ARG A C 1
ATOM 658 O O . ARG A 1 88 ? -6.118 7.777 15.025 1.00 90.88 88 ARG A O 1
ATOM 665 N N . LYS A 1 89 ? -6.948 6.372 16.580 1.00 90.12 89 LYS A N 1
ATOM 666 C CA . LYS A 1 89 ? -5.675 5.682 16.840 1.00 90.12 89 LYS A CA 1
ATOM 667 C C . LYS A 1 89 ? -5.204 4.897 15.618 1.00 90.12 89 LYS A C 1
ATOM 669 O O . LYS A 1 89 ? -4.029 4.952 15.276 1.00 90.12 89 LYS A O 1
ATOM 674 N N . GLU A 1 90 ? -6.119 4.196 14.959 1.00 92.06 90 GLU A N 1
ATOM 675 C CA . GLU A 1 90 ? -5.832 3.455 13.736 1.00 92.06 90 GLU A CA 1
ATOM 676 C C . GLU A 1 90 ? -5.346 4.380 12.612 1.00 92.06 90 GLU A C 1
ATOM 678 O O . GLU A 1 90 ? -4.283 4.147 12.038 1.00 92.06 90 GLU A O 1
ATOM 683 N N . MET A 1 91 ? -6.068 5.473 12.351 1.00 94.56 91 MET A N 1
ATOM 684 C CA . MET A 1 91 ? -5.688 6.463 11.342 1.00 94.56 91 MET A CA 1
ATOM 685 C C . MET A 1 91 ? -4.325 7.088 11.628 1.00 94.56 91 MET A C 1
ATOM 687 O O . MET A 1 91 ? -3.518 7.219 10.711 1.00 94.56 91 MET A O 1
ATOM 691 N N . GLY A 1 92 ? -4.036 7.403 12.894 1.00 94.88 92 GLY A N 1
ATOM 692 C CA . GLY A 1 92 ? -2.739 7.947 13.300 1.00 94.88 92 GLY A CA 1
ATOM 693 C C . GLY A 1 92 ? -1.551 7.020 13.015 1.00 94.88 92 GLY A C 1
ATOM 694 O O . GLY A 1 92 ? -0.430 7.503 12.901 1.00 94.88 92 GLY A O 1
ATOM 695 N N . ILE A 1 93 ? -1.782 5.711 12.869 1.00 94.69 93 ILE A N 1
ATOM 696 C CA . ILE A 1 93 ? -0.737 4.724 12.567 1.00 94.69 93 ILE A CA 1
ATOM 697 C C . ILE A 1 93 ? -0.684 4.426 11.066 1.00 94.69 93 ILE A C 1
ATOM 699 O O . ILE A 1 93 ? 0.386 4.477 10.463 1.00 94.69 93 ILE A O 1
ATOM 703 N N . PHE A 1 94 ? -1.824 4.103 10.451 1.00 96.00 94 PHE A N 1
ATOM 704 C CA . PHE A 1 94 ? -1.837 3.559 9.091 1.00 96.00 94 PHE A CA 1
ATOM 705 C C . PHE A 1 94 ? -1.788 4.623 8.000 1.00 96.00 94 PHE A C 1
ATOM 707 O O . PHE A 1 94 ? -1.164 4.371 6.972 1.00 96.00 94 PHE A O 1
ATO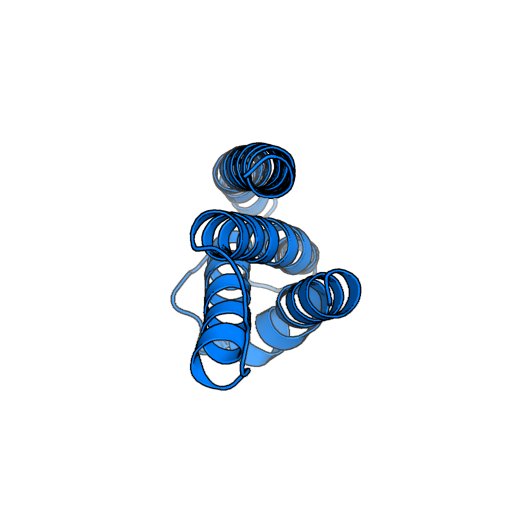M 714 N N . VAL A 1 95 ? -2.357 5.814 8.211 1.00 97.06 95 VAL A N 1
ATOM 715 C CA . VAL A 1 95 ? -2.316 6.878 7.192 1.00 97.06 9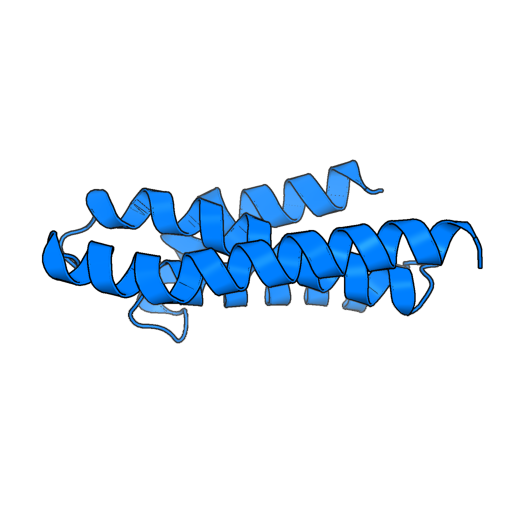5 VAL A CA 1
ATOM 716 C C . VAL A 1 95 ? -0.874 7.313 6.884 1.00 97.06 95 VAL A C 1
ATOM 718 O O . VAL A 1 95 ? -0.516 7.346 5.706 1.00 97.06 95 VAL A O 1
ATOM 721 N N . PRO A 1 96 ? 0.010 7.560 7.876 1.00 98.06 96 PRO A N 1
ATOM 722 C CA . PRO A 1 96 ? 1.417 7.852 7.593 1.00 98.06 96 PRO A CA 1
ATOM 723 C C . PRO A 1 96 ? 2.131 6.732 6.823 1.00 98.06 96 PRO A C 1
ATOM 725 O O . PRO A 1 96 ? 2.887 7.013 5.894 1.00 98.06 96 PRO A O 1
ATOM 728 N N . ILE A 1 97 ? 1.865 5.465 7.165 1.00 98.00 97 ILE A N 1
ATOM 729 C CA . ILE A 1 97 ? 2.459 4.301 6.486 1.00 98.00 97 ILE A CA 1
ATOM 730 C C . ILE A 1 97 ? 1.989 4.226 5.028 1.00 98.00 97 ILE A C 1
ATOM 732 O O . ILE A 1 97 ? 2.803 4.038 4.127 1.00 98.00 97 ILE A O 1
ATOM 736 N N . GLN A 1 98 ? 0.689 4.414 4.784 1.00 98.25 98 GLN A N 1
ATOM 737 C CA . GLN A 1 98 ? 0.107 4.431 3.439 1.00 98.25 98 GLN A CA 1
ATOM 738 C C . GLN A 1 98 ? 0.723 5.532 2.578 1.00 98.25 98 GLN A C 1
ATOM 740 O O . GLN A 1 98 ? 1.090 5.271 1.434 1.00 98.25 98 GLN A O 1
ATOM 745 N N . ILE A 1 99 ? 0.881 6.740 3.130 1.00 98.44 99 ILE A N 1
ATOM 746 C CA . ILE A 1 99 ? 1.520 7.864 2.434 1.00 98.44 99 ILE A CA 1
ATOM 747 C C . ILE A 1 99 ? 2.975 7.522 2.101 1.00 98.44 99 ILE A C 1
ATOM 749 O O . ILE A 1 99 ? 3.390 7.687 0.955 1.00 98.44 99 ILE A O 1
ATOM 753 N N . ALA A 1 100 ? 3.736 7.000 3.068 1.00 98.50 100 ALA A N 1
ATOM 754 C CA . ALA A 1 100 ? 5.127 6.612 2.850 1.00 98.50 100 ALA A CA 1
ATOM 755 C C . ALA A 1 100 ? 5.255 5.556 1.740 1.00 98.50 100 ALA A C 1
ATOM 757 O O . ALA A 1 100 ? 6.085 5.700 0.844 1.00 98.50 100 ALA A O 1
ATOM 758 N N . PHE A 1 101 ? 4.400 4.530 1.750 1.00 98.50 101 PHE A N 1
ATOM 759 C CA . PHE A 1 101 ? 4.389 3.484 0.725 1.00 98.50 101 PHE A CA 1
ATOM 760 C C . PHE A 1 101 ? 3.950 4.003 -0.642 1.00 98.50 101 PHE A C 1
ATOM 762 O O . PHE A 1 101 ? 4.570 3.652 -1.644 1.00 98.50 101 PHE A O 1
ATOM 769 N N . ALA A 1 102 ? 2.928 4.859 -0.700 1.00 98.25 102 ALA A N 1
ATOM 770 C CA . ALA A 1 102 ? 2.478 5.461 -1.950 1.00 98.25 102 ALA A CA 1
ATOM 771 C C . ALA A 1 102 ? 3.584 6.321 -2.580 1.00 98.25 102 ALA A C 1
ATOM 773 O O . ALA A 1 102 ? 3.884 6.158 -3.761 1.00 98.25 102 ALA A O 1
ATOM 774 N N . ILE A 1 103 ? 4.238 7.182 -1.792 1.00 98.56 103 ILE A N 1
ATOM 775 C CA . ILE A 1 103 ? 5.332 8.036 -2.274 1.00 98.56 103 ILE A CA 1
ATOM 776 C C . ILE A 1 103 ? 6.523 7.184 -2.714 1.00 98.56 103 ILE A C 1
ATOM 778 O O . ILE A 1 103 ? 6.983 7.326 -3.845 1.00 98.56 103 ILE A O 1
ATOM 782 N N . ALA A 1 104 ? 7.000 6.277 -1.858 1.00 98.44 104 ALA A N 1
ATOM 783 C CA . ALA A 1 104 ? 8.138 5.419 -2.181 1.00 98.44 104 ALA A CA 1
ATOM 784 C C . ALA A 1 104 ? 7.863 4.564 -3.426 1.00 98.44 104 ALA A C 1
ATOM 786 O O . ALA A 1 104 ? 8.710 4.463 -4.312 1.00 98.44 104 ALA A O 1
ATOM 787 N N . GLY A 1 105 ? 6.656 4.005 -3.533 1.00 98.00 105 GLY A N 1
ATOM 788 C CA . GLY A 1 105 ? 6.236 3.227 -4.689 1.00 98.00 105 GLY A CA 1
ATOM 789 C C . GLY A 1 105 ? 6.196 4.052 -5.974 1.00 98.00 105 GLY A C 1
ATOM 790 O O . GLY A 1 105 ? 6.725 3.613 -6.992 1.00 98.00 105 GLY A O 1
ATOM 791 N N . LEU A 1 106 ? 5.647 5.271 -5.939 1.00 97.88 106 LEU A N 1
ATOM 792 C CA . LEU A 1 106 ? 5.640 6.167 -7.101 1.00 97.88 106 LEU A CA 1
ATOM 793 C C . LEU A 1 106 ? 7.056 6.572 -7.527 1.00 97.88 106 LEU A C 1
ATOM 795 O O . LEU A 1 106 ? 7.362 6.533 -8.718 1.00 97.88 106 LEU A O 1
ATOM 799 N N . VAL A 1 107 ? 7.930 6.907 -6.574 1.00 98.19 107 VAL A N 1
ATOM 800 C CA . VAL A 1 107 ? 9.334 7.251 -6.848 1.00 98.19 107 VAL A CA 1
ATOM 801 C C . VAL A 1 107 ? 10.060 6.076 -7.504 1.00 98.19 107 VAL A C 1
ATOM 803 O O . VAL A 1 107 ? 10.679 6.252 -8.552 1.00 98.19 107 VAL A O 1
ATOM 806 N N . LEU A 1 108 ? 9.932 4.866 -6.952 1.00 97.50 108 LEU A N 1
ATOM 807 C CA . LEU A 1 108 ? 10.528 3.661 -7.535 1.00 97.50 108 LEU A CA 1
ATOM 808 C C . LEU A 1 108 ? 9.984 3.362 -8.935 1.00 97.50 108 LEU A C 1
ATOM 810 O O . LEU A 1 108 ? 10.746 2.967 -9.816 1.00 97.50 108 LEU A O 1
ATOM 814 N N . LEU A 1 109 ? 8.686 3.580 -9.160 1.00 96.06 109 LEU A N 1
ATOM 815 C CA . LEU A 1 109 ? 8.062 3.370 -10.464 1.00 96.06 109 LEU A CA 1
ATOM 816 C C . LEU A 1 109 ? 8.609 4.338 -11.514 1.00 96.06 109 LEU A C 1
ATOM 818 O O . LEU A 1 109 ? 8.819 3.942 -12.658 1.00 96.06 109 LEU A O 1
ATOM 822 N N . ILE A 1 110 ? 8.839 5.595 -11.128 1.00 96.19 110 ILE A N 1
ATOM 823 C CA . ILE A 1 110 ? 9.447 6.609 -11.991 1.00 96.19 110 ILE A CA 1
ATOM 824 C C . ILE A 1 110 ? 10.892 6.218 -12.304 1.00 96.19 110 ILE A C 1
ATOM 826 O O . ILE A 1 110 ? 11.241 6.134 -13.477 1.00 96.19 110 ILE A O 1
ATOM 830 N N . ILE A 1 111 ? 11.702 5.910 -11.285 1.00 96.31 111 ILE A N 1
ATOM 831 C CA . ILE A 1 111 ? 13.108 5.500 -11.454 1.00 96.31 111 ILE A CA 1
ATOM 832 C C . ILE A 1 111 ? 13.211 4.274 -12.366 1.00 96.31 111 ILE A C 1
ATOM 834 O O . ILE A 1 111 ? 14.035 4.251 -13.275 1.00 96.31 111 ILE A O 1
ATOM 838 N N . SER A 1 112 ? 12.325 3.293 -12.190 1.00 94.38 112 SER A N 1
ATOM 839 C CA . SER A 1 112 ? 12.297 2.082 -13.010 1.00 94.38 112 SER A CA 1
ATOM 840 C C . SER A 1 112 ? 12.006 2.326 -14.495 1.00 94.38 112 SER A C 1
ATOM 842 O O . SER A 1 112 ? 12.128 1.383 -15.266 1.00 94.38 112 SER A O 1
ATOM 844 N N . LYS A 1 113 ? 11.549 3.513 -14.910 1.00 90.62 113 LYS A N 1
ATOM 845 C CA . LYS A 1 113 ? 11.362 3.824 -16.338 1.00 90.62 113 LYS A CA 1
ATOM 846 C C . LYS A 1 113 ? 12.629 4.344 -17.008 1.00 90.62 113 LYS A C 1
ATOM 848 O O . LYS A 1 113 ? 12.673 4.402 -18.232 1.00 90.62 113 LYS A O 1
ATOM 853 N N . PHE A 1 114 ? 13.609 4.769 -16.217 1.00 91.31 114 PHE A N 1
ATOM 854 C CA . PHE A 1 114 ? 14.887 5.291 -16.701 1.00 91.31 114 PHE A CA 1
ATOM 855 C C . PHE A 1 114 ? 15.997 4.235 -16.698 1.00 91.31 114 PHE A C 1
ATOM 857 O O . PHE A 1 114 ? 17.109 4.531 -17.128 1.00 91.31 114 PHE A O 1
ATOM 864 N N . ILE A 1 115 ? 15.693 3.033 -16.202 1.00 83.62 115 ILE A N 1
ATOM 865 C CA . ILE A 1 115 ? 16.567 1.859 -16.147 1.00 83.62 115 ILE A CA 1
ATOM 866 C C . ILE A 1 115 ? 15.905 0.768 -16.978 1.00 83.62 115 ILE A C 1
ATOM 868 O O . ILE A 1 115 ? 16.605 0.177 -17.824 1.00 83.62 115 ILE A O 1
#

Sequence (115 aa):
RASLYLLAAYISGAFLSPLLLPLLPFRHFGGKGLVSGFLVFGLILLFGNTDMSILSMLAWFLISGAVSSYLSMNFTGASTYTSLSGVRKEMGIFVPIQIAFAIAGLVLLIISKFI

Radius of gyration: 14.37 Å; chains: 1; bounding box: 36×25×37 Å

pLDDT: mean 91.32, std 8.23, range [59.88, 98.56]

Foldseek 3Di:
DVVVLLVQLQCQQQPVLVVCVVPAPDLAQLNSQLVSLLVSLVVCVVPPPDPADPLLSLLSSLQSSLSSSVSSLVCQPVDPSHDPVRSVVRCVPRVVSSVVSNVSSVVSNVVRVVD